Protein AF-V4HNG0-F1 (af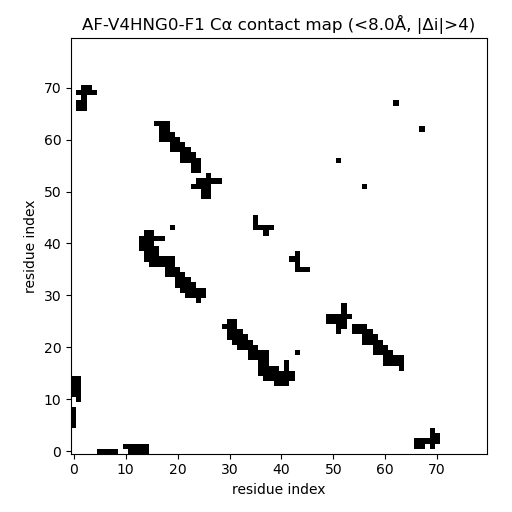db_monomer)

Radius of gyration: 14.97 Å; Cα contacts (8 Å, |Δi|>4): 130; chains: 1; bounding box: 31×29×38 Å

Secondary structure (DSSP, 8-state):
--S-SS---TT----TT-EEEEEEEETTS-EEEEEEE--TTS-----SPPPEEEEEEEEEEE--TTS-------------

Organism: Pseudoalteromonas luteoviolacea (strain 2ta16) (NCBI:txid1353533)

Structure (mmCIF, N/CA/C/O backbone):
data_AF-V4HNG0-F1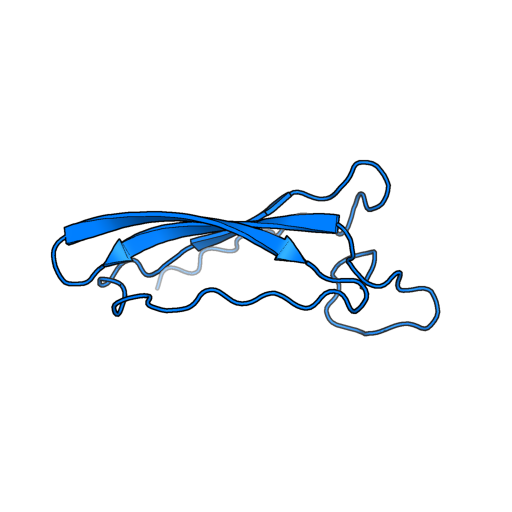
#
_entry.id   AF-V4HNG0-F1
#
loop_
_atom_site.group_PDB
_atom_site.id
_atom_site.type_symbol
_atom_site.label_atom_id
_atom_site.label_alt_id
_atom_site.label_comp_id
_atom_site.label_asym_id
_atom_site.label_entity_id
_atom_site.label_seq_id
_atom_site.pdbx_PDB_ins_code
_atom_site.Cartn_x
_atom_site.Cartn_y
_atom_site.Cartn_z
_atom_site.occupancy
_atom_site.B_iso_or_equiv
_atom_site.auth_seq_id
_atom_site.auth_comp_id
_atom_site.auth_asym_id
_atom_site.auth_atom_id
_atom_site.pdbx_PDB_model_num
ATOM 1 N N . ASP A 1 1 ? 4.785 6.220 -13.722 1.00 58.62 1 ASP A N 1
ATOM 2 C CA . ASP A 1 1 ? 5.536 6.913 -12.687 1.00 58.62 1 ASP A CA 1
ATOM 3 C C . ASP A 1 1 ? 6.580 5.969 -12.110 1.00 58.62 1 ASP A C 1
ATOM 5 O O . ASP A 1 1 ? 6.260 5.147 -11.255 1.00 58.62 1 ASP A O 1
ATOM 9 N N . VAL A 1 2 ? 7.782 5.965 -12.696 1.00 54.84 2 VAL A N 1
ATOM 10 C CA . VAL A 1 2 ? 8.897 5.078 -12.292 1.00 54.84 2 VAL A CA 1
ATOM 11 C C . VAL A 1 2 ? 9.501 5.504 -10.956 1.00 54.84 2 VAL A C 1
ATOM 13 O O . VAL A 1 2 ? 9.994 4.651 -10.217 1.00 54.84 2 VAL A O 1
ATOM 16 N N . ASP A 1 3 ? 9.448 6.793 -10.635 1.00 57.66 3 ASP A N 1
ATOM 17 C CA . ASP A 1 3 ? 10.012 7.405 -9.432 1.00 57.66 3 ASP A CA 1
ATOM 18 C C . ASP A 1 3 ? 8.959 7.946 -8.450 1.00 57.66 3 ASP A C 1
ATOM 20 O O . ASP A 1 3 ? 9.314 8.525 -7.425 1.00 57.66 3 ASP A O 1
ATOM 24 N N . GLN A 1 4 ? 7.685 7.625 -8.679 1.00 57.12 4 GLN A N 1
ATOM 25 C CA . GLN A 1 4 ? 6.544 7.866 -7.790 1.00 57.12 4 GLN A CA 1
ATOM 26 C C . GLN A 1 4 ? 6.418 9.331 -7.337 1.00 57.12 4 GLN A C 1
ATOM 28 O O . GLN A 1 4 ? 6.079 9.591 -6.178 1.00 57.12 4 GLN A O 1
ATOM 33 N N . ASP A 1 5 ? 6.716 10.289 -8.216 1.00 60.88 5 ASP A N 1
ATOM 34 C CA . ASP A 1 5 ? 6.721 11.717 -7.882 1.00 60.88 5 ASP A CA 1
ATOM 35 C C . ASP A 1 5 ? 5.351 12.405 -8.064 1.00 60.88 5 ASP A C 1
ATOM 37 O O . ASP A 1 5 ? 5.157 13.548 -7.636 1.00 60.88 5 ASP A O 1
ATOM 41 N N . GLY A 1 6 ? 4.367 11.689 -8.619 1.00 58.50 6 GLY A N 1
ATOM 42 C CA . GLY A 1 6 ? 3.016 12.190 -8.856 1.00 58.50 6 GLY A CA 1
ATOM 43 C C . GLY A 1 6 ? 2.845 12.947 -10.178 1.00 58.50 6 GLY A C 1
ATOM 44 O O . GLY A 1 6 ? 1.763 13.492 -10.420 1.00 58.50 6 GLY A O 1
ATOM 45 N N . VAL A 1 7 ? 3.865 12.968 -11.037 1.00 59.22 7 VAL A N 1
ATOM 46 C CA . VAL A 1 7 ? 3.832 13.454 -12.420 1.00 59.22 7 VAL A CA 1
ATOM 47 C C . VAL A 1 7 ? 3.995 12.256 -13.361 1.00 59.22 7 VAL A C 1
ATOM 49 O O . VAL A 1 7 ? 4.760 11.339 -13.104 1.00 59.22 7 VAL A O 1
ATOM 52 N N . VAL A 1 8 ? 3.217 12.219 -14.450 1.00 59.16 8 VAL A N 1
ATOM 53 C CA . VAL A 1 8 ? 3.316 11.137 -15.442 1.00 59.16 8 VAL A CA 1
ATOM 54 C C . VAL A 1 8 ? 4.232 11.571 -16.583 1.00 59.16 8 VAL A C 1
ATOM 56 O O . VAL A 1 8 ? 3.832 12.382 -17.423 1.00 59.16 8 VAL A O 1
ATOM 59 N N . ASP A 1 9 ? 5.426 10.993 -16.635 1.00 64.12 9 ASP A N 1
ATOM 60 C CA . ASP A 1 9 ? 6.480 11.318 -17.595 1.00 64.12 9 ASP A CA 1
ATOM 61 C C . ASP A 1 9 ? 6.571 10.316 -18.754 1.00 64.12 9 ASP A C 1
ATOM 63 O O . ASP A 1 9 ? 6.143 9.169 -18.681 1.00 64.12 9 ASP A O 1
ATOM 67 N N . SER A 1 10 ? 7.188 10.713 -19.872 1.00 51.28 10 SER A N 1
ATOM 68 C CA . SER A 1 10 ? 7.303 9.842 -21.058 1.00 51.28 10 SER A CA 1
ATOM 69 C C . SER A 1 10 ? 8.186 8.601 -20.846 1.00 51.28 10 SER A C 1
ATOM 71 O O . SER A 1 10 ? 8.121 7.676 -21.656 1.00 51.28 10 SER A O 1
ATOM 73 N N . ASN A 1 11 ? 9.032 8.598 -19.811 1.00 54.66 11 ASN A N 1
ATOM 74 C CA . ASN A 1 11 ? 9.891 7.466 -19.440 1.00 54.66 11 ASN A CA 1
ATOM 75 C C . ASN A 1 11 ? 9.311 6.643 -18.292 1.00 54.66 11 ASN A C 1
ATOM 77 O O . ASN A 1 11 ? 9.943 5.689 -17.830 1.00 54.66 11 ASN A O 1
ATOM 81 N N . ASP A 1 12 ? 8.105 6.987 -17.857 1.00 60.22 12 ASP A N 1
ATOM 82 C CA . ASP A 1 12 ? 7.386 6.183 -16.911 1.00 60.22 12 ASP A CA 1
ATOM 83 C C . ASP A 1 12 ? 7.028 4.848 -17.529 1.00 60.22 12 ASP A C 1
ATOM 85 O O . ASP A 1 12 ? 6.099 4.714 -18.328 1.00 60.22 12 ASP A O 1
ATOM 89 N N . ALA A 1 13 ? 7.747 3.818 -17.107 1.00 57.91 13 ALA A N 1
ATOM 90 C CA . ALA A 1 13 ? 7.224 2.484 -17.210 1.00 57.91 13 ALA A CA 1
ATOM 91 C C . ALA A 1 13 ? 5.856 2.454 -16.524 1.00 57.91 13 ALA A C 1
ATOM 93 O O . ALA A 1 13 ? 5.684 2.877 -15.375 1.00 57.91 13 ALA A O 1
ATOM 94 N N . LEU A 1 14 ? 4.882 1.933 -17.261 1.00 61.09 14 LEU A N 1
ATOM 95 C CA . LEU A 1 14 ? 3.639 1.462 -16.683 1.00 61.09 14 LEU A CA 1
ATOM 96 C C . LEU A 1 14 ? 4.035 0.539 -15.528 1.00 61.09 14 LEU A C 1
ATOM 98 O O . LEU A 1 14 ? 4.871 -0.348 -15.718 1.00 61.09 14 LEU A O 1
ATOM 102 N N . LEU A 1 15 ? 3.494 0.791 -14.335 1.00 69.81 15 LEU A N 1
ATOM 103 C CA . LEU A 1 15 ? 3.805 0.071 -13.097 1.00 69.81 15 LEU A CA 1
ATOM 104 C C . LEU A 1 15 ? 3.248 -1.350 -13.149 1.00 69.81 15 LEU A C 1
ATOM 106 O O . LEU A 1 15 ? 2.470 -1.727 -12.291 1.00 69.81 15 LEU A O 1
ATOM 110 N N . LYS A 1 16 ? 3.558 -2.122 -14.183 1.00 76.81 16 LYS A N 1
ATOM 111 C CA . LYS A 1 16 ? 3.093 -3.483 -14.409 1.00 76.81 16 LYS A CA 1
ATOM 112 C C . LYS A 1 16 ? 3.822 -4.442 -13.474 1.00 76.81 16 LYS A C 1
ATOM 114 O O . LYS A 1 16 ? 5.003 -4.260 -13.188 1.00 76.81 16 LYS A O 1
ATOM 119 N N . ASP A 1 17 ? 3.124 -5.493 -13.054 1.00 79.56 17 ASP A N 1
ATOM 120 C CA . ASP A 1 17 ? 3.683 -6.569 -12.231 1.00 79.56 17 ASP A CA 1
ATOM 121 C C . ASP A 1 17 ? 4.201 -6.085 -10.852 1.00 79.56 17 ASP A C 1
ATOM 123 O O . ASP A 1 17 ? 5.099 -6.686 -10.261 1.00 79.56 17 ASP A O 1
ATOM 127 N N . ILE A 1 18 ? 3.611 -5.009 -10.316 1.00 82.19 18 ILE A N 1
ATOM 128 C CA . ILE A 1 18 ? 3.839 -4.505 -8.956 1.00 82.19 18 ILE A CA 1
ATOM 129 C C . ILE A 1 18 ? 2.808 -5.120 -8.016 1.00 82.19 18 ILE A C 1
ATOM 131 O O . ILE A 1 18 ? 1.601 -5.051 -8.256 1.00 82.19 18 ILE A O 1
ATOM 135 N N . THR A 1 19 ? 3.277 -5.704 -6.914 1.00 87.06 19 THR A N 1
ATOM 136 C CA . THR A 1 19 ? 2.393 -6.203 -5.858 1.00 87.06 19 THR A CA 1
ATOM 137 C C . THR A 1 19 ? 1.936 -5.046 -4.983 1.00 87.06 19 THR A C 1
ATOM 139 O O . THR A 1 19 ? 2.745 -4.395 -4.317 1.00 87.06 19 THR A O 1
ATOM 142 N N . VAL A 1 20 ? 0.626 -4.837 -4.939 1.00 86.88 20 VAL A N 1
ATOM 143 C CA . VAL A 1 20 ? -0.049 -3.875 -4.071 1.00 86.88 20 VAL A CA 1
ATOM 144 C C . VAL A 1 20 ? -0.794 -4.642 -2.993 1.00 86.88 20 VAL A C 1
ATOM 146 O O . VAL A 1 20 ? -1.549 -5.562 -3.293 1.00 86.88 20 VAL A O 1
ATOM 149 N N . THR A 1 21 ? -0.596 -4.270 -1.736 1.00 90.88 21 THR A N 1
ATOM 150 C CA . THR A 1 21 ? -1.239 -4.893 -0.580 1.00 90.88 21 THR A CA 1
ATOM 151 C C . THR A 1 21 ? -2.064 -3.862 0.167 1.00 90.88 21 THR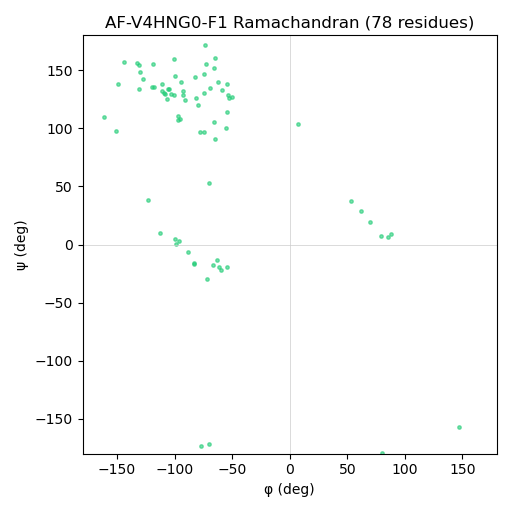 A C 1
ATOM 153 O O . THR A 1 21 ? -1.599 -2.752 0.403 1.00 90.88 21 THR A O 1
ATOM 156 N N . ILE A 1 22 ? -3.284 -4.230 0.550 1.00 91.12 22 ILE A N 1
ATOM 157 C CA . ILE A 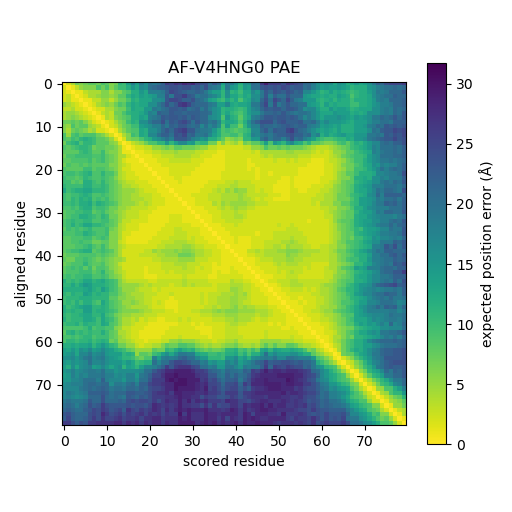1 22 ? -4.120 -3.456 1.462 1.00 91.12 22 ILE A CA 1
ATOM 158 C C . ILE A 1 22 ? -4.216 -4.176 2.803 1.00 91.12 22 ILE A C 1
ATOM 160 O O . ILE A 1 22 ? -4.519 -5.370 2.857 1.00 91.12 22 ILE A O 1
ATOM 164 N N . THR A 1 23 ? -3.977 -3.446 3.888 1.00 95.19 23 THR A N 1
ATOM 165 C CA . THR A 1 23 ? -4.100 -3.944 5.257 1.00 95.19 23 THR A CA 1
ATOM 166 C C . THR A 1 23 ? -4.914 -2.996 6.128 1.00 95.19 23 THR A C 1
ATOM 168 O O . THR A 1 23 ? -5.002 -1.797 5.868 1.00 95.19 23 THR A O 1
ATOM 171 N N . GLY A 1 24 ? -5.526 -3.534 7.177 1.00 94.81 24 GLY A N 1
ATOM 172 C CA . GLY A 1 24 ? -6.208 -2.756 8.208 1.00 94.81 24 GLY A CA 1
ATOM 173 C C . GLY A 1 24 ? -7.405 -3.503 8.770 1.00 94.81 24 GLY A C 1
ATOM 174 O O . GLY A 1 24 ? -7.478 -4.730 8.677 1.00 94.81 24 GLY A O 1
ATOM 175 N N . THR A 1 25 ? -8.348 -2.758 9.334 1.00 95.56 25 THR A N 1
ATOM 176 C CA . THR A 1 25 ? -9.522 -3.321 10.003 1.00 95.56 25 THR A CA 1
ATOM 177 C C . THR A 1 25 ? -10.778 -2.631 9.495 1.00 95.56 25 THR A C 1
ATOM 179 O O . THR A 1 25 ? -10.821 -1.406 9.372 1.00 95.56 25 THR A O 1
ATOM 182 N N . ASP A 1 26 ? -11.804 -3.411 9.172 1.00 95.06 26 ASP A N 1
ATOM 183 C CA . ASP A 1 26 ? -13.104 -2.857 8.808 1.00 95.06 26 ASP A CA 1
ATOM 184 C C . ASP A 1 26 ? -13.872 -2.309 10.026 1.00 95.06 26 ASP A C 1
ATOM 186 O O . ASP A 1 26 ? -13.487 -2.496 11.185 1.00 95.06 26 ASP A O 1
ATOM 190 N N . LYS A 1 27 ? -14.996 -1.633 9.775 1.00 95.44 27 LYS A N 1
ATOM 191 C CA . LYS A 1 27 ? -15.842 -1.058 10.832 1.00 95.44 27 LYS A CA 1
ATOM 192 C C . LYS A 1 27 ? -16.464 -2.078 11.795 1.00 95.44 27 LYS A C 1
ATOM 194 O O . LYS A 1 27 ? -16.987 -1.675 12.831 1.00 95.44 27 LYS A O 1
ATOM 199 N N . PHE A 1 28 ? -16.437 -3.369 11.470 1.00 96.31 28 PHE A N 1
ATOM 200 C CA . PHE A 1 28 ? -16.933 -4.454 12.318 1.00 96.31 28 PHE A CA 1
ATOM 201 C C . PHE A 1 28 ? -15.812 -5.160 13.096 1.00 96.31 28 PHE A C 1
ATOM 203 O O . PHE A 1 28 ? -16.092 -6.077 13.866 1.00 96.31 28 PHE A O 1
ATOM 210 N N . GLY A 1 29 ? -14.558 -4.724 12.941 1.00 94.81 29 GLY A N 1
ATOM 211 C CA . GLY A 1 29 ? -13.406 -5.319 13.615 1.00 94.81 29 GLY A CA 1
ATOM 212 C C . GLY A 1 29 ? -12.767 -6.481 12.851 1.00 94.81 29 GLY A C 1
ATOM 213 O O . GLY A 1 29 ? -11.895 -7.153 13.401 1.00 94.81 29 GLY A O 1
ATOM 214 N N . GLN A 1 30 ? -13.167 -6.738 11.602 1.00 96.12 30 GLN A N 1
ATOM 215 C CA . GLN A 1 30 ? -12.567 -7.781 10.778 1.00 96.12 30 GLN A CA 1
ATOM 216 C C . GLN A 1 30 ? -11.269 -7.274 10.148 1.00 96.12 30 GLN A C 1
ATOM 218 O O . GLN A 1 30 ? -11.234 -6.249 9.463 1.00 96.12 30 GLN A O 1
ATOM 223 N N . ALA A 1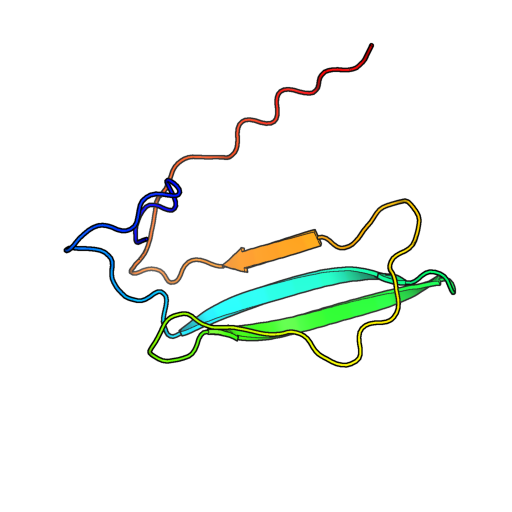 31 ? -10.192 -8.031 10.353 1.00 95.25 31 ALA A N 1
ATOM 224 C CA . ALA A 1 31 ? -8.912 -7.752 9.724 1.00 95.25 31 ALA A CA 1
ATOM 225 C C . ALA A 1 31 ? -8.980 -8.016 8.213 1.00 95.25 31 ALA A C 1
ATOM 227 O O . ALA A 1 31 ? -9.472 -9.063 7.774 1.00 95.25 31 ALA A O 1
ATOM 228 N N . ILE A 1 32 ? -8.431 -7.079 7.444 1.00 94.56 32 ILE A N 1
ATOM 229 C CA . ILE A 1 32 ? -8.221 -7.158 6.002 1.00 94.56 32 ILE A CA 1
ATOM 230 C C . ILE A 1 32 ? -6.719 -7.260 5.737 1.00 94.56 32 ILE A C 1
ATOM 232 O O . ILE A 1 32 ? -5.923 -6.498 6.285 1.00 94.56 32 ILE A O 1
ATOM 236 N N . ASN A 1 33 ? -6.342 -8.208 4.882 1.00 95.38 33 ASN A N 1
ATOM 237 C CA . ASN A 1 33 ? -5.006 -8.337 4.314 1.00 95.38 33 ASN A CA 1
ATOM 238 C C . AS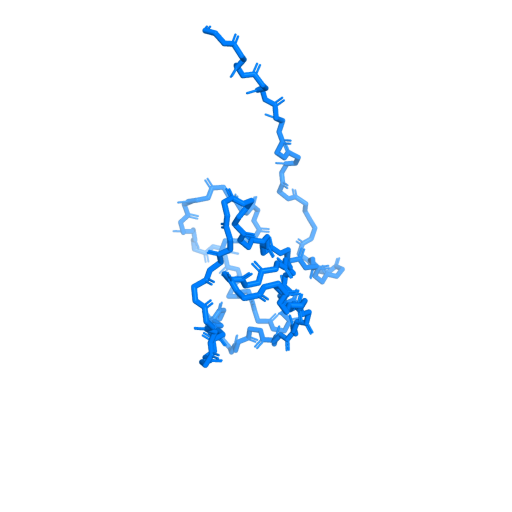N A 1 33 ? -5.146 -8.997 2.937 1.00 95.38 33 ASN A C 1
ATOM 240 O O . ASN A 1 33 ? -5.345 -10.209 2.847 1.00 95.38 33 ASN A O 1
ATOM 244 N N . GLN A 1 34 ? -5.148 -8.188 1.882 1.00 93.50 34 GLN A N 1
ATOM 245 C CA . GLN A 1 34 ? -5.313 -8.657 0.506 1.00 93.50 34 GLN A CA 1
ATOM 246 C C . GLN A 1 34 ? -4.223 -8.070 -0.379 1.00 93.50 34 GLN A C 1
ATOM 248 O O . GLN A 1 34 ? -3.812 -6.928 -0.177 1.00 93.50 34 GLN A O 1
ATOM 253 N N . SER A 1 35 ? -3.814 -8.820 -1.399 1.00 93.50 35 SER A N 1
ATOM 254 C CA . SER A 1 35 ? -2.834 -8.364 -2.383 1.00 93.50 35 SER A CA 1
ATOM 255 C C . SER A 1 35 ? -3.359 -8.542 -3.801 1.00 93.50 35 SER A C 1
ATOM 257 O O . SER A 1 35 ? -4.013 -9.537 -4.112 1.00 93.50 35 SER A O 1
ATOM 259 N N . VAL A 1 36 ? -3.040 -7.581 -4.663 1.00 90.88 36 VAL A N 1
ATOM 260 C CA . VAL A 1 36 ? -3.299 -7.612 -6.105 1.00 90.88 36 VAL A CA 1
ATOM 261 C C . VAL A 1 36 ? -2.039 -7.207 -6.855 1.00 90.88 36 VAL A C 1
ATOM 263 O O . VAL A 1 36 ? -1.177 -6.512 -6.318 1.00 90.88 36 VAL A O 1
ATOM 266 N N . THR A 1 37 ? -1.936 -7.637 -8.104 1.00 88.50 37 THR A N 1
ATOM 267 C CA . THR A 1 37 ? -0.852 -7.230 -8.994 1.00 88.50 37 THR A CA 1
ATOM 268 C C . THR A 1 37 ? -1.398 -6.248 -10.015 1.00 88.50 37 THR A C 1
ATOM 270 O O . THR A 1 37 ? -2.462 -6.476 -10.593 1.00 88.50 37 THR A O 1
ATOM 273 N N . THR A 1 38 ? -0.680 -5.155 -10.227 1.00 84.56 38 THR A N 1
ATOM 274 C CA . THR A 1 38 ? -1.004 -4.169 -11.256 1.00 84.56 38 THR A CA 1
ATOM 275 C C . THR A 1 38 ? -0.932 -4.768 -12.661 1.00 84.56 38 THR A C 1
ATOM 277 O O . THR A 1 38 ? -0.045 -5.563 -12.990 1.00 84.56 38 THR A O 1
ATOM 280 N N . ASN A 1 39 ? -1.879 -4.381 -13.514 1.00 81.00 39 ASN A N 1
ATOM 281 C CA . ASN A 1 39 ? -1.958 -4.871 -14.888 1.00 81.00 39 ASN A CA 1
ATOM 282 C C . ASN A 1 39 ? -0.924 -4.194 -15.812 1.00 81.00 39 ASN A C 1
ATOM 284 O O . ASN A 1 39 ? -0.086 -3.405 -15.380 1.00 81.00 39 ASN A O 1
ATOM 288 N N . ALA A 1 40 ? -0.996 -4.475 -17.119 1.00 78.00 40 ALA A N 1
ATOM 289 C CA . ALA A 1 40 ? -0.079 -3.898 -18.103 1.00 78.00 40 ALA A CA 1
ATOM 290 C C . ALA A 1 40 ? -0.101 -2.363 -18.184 1.00 78.00 40 ALA A C 1
ATOM 292 O O . ALA A 1 40 ? 0.889 -1.784 -18.617 1.00 78.00 40 ALA A O 1
ATOM 293 N N . ASN A 1 41 ? -1.185 -1.732 -17.734 1.00 75.56 41 ASN A N 1
ATOM 294 C CA . ASN A 1 41 ? -1.357 -0.284 -17.677 1.00 75.56 41 ASN A CA 1
ATOM 295 C C . ASN A 1 41 ? -1.015 0.297 -16.291 1.00 75.56 41 ASN A C 1
ATOM 297 O O . ASN A 1 41 ? -1.175 1.494 -16.081 1.00 75.56 41 ASN A O 1
ATOM 301 N N . GLY A 1 42 ? -0.563 -0.526 -15.336 1.00 76.00 42 GLY A N 1
ATOM 302 C CA . GLY A 1 42 ? -0.316 -0.111 -13.953 1.00 76.00 42 GLY A CA 1
ATOM 303 C C . GLY A 1 42 ? -1.577 -0.013 -13.085 1.00 76.00 42 GLY A C 1
ATOM 304 O O . GLY A 1 42 ? -1.504 0.450 -11.951 1.00 76.00 42 GLY A O 1
ATOM 305 N N . GLU A 1 43 ? -2.737 -0.445 -13.583 1.00 81.19 43 GLU A N 1
ATOM 306 C CA . GLU A 1 43 ? -4.006 -0.337 -12.858 1.00 81.19 43 GLU A CA 1
ATOM 307 C C . GLU A 1 43 ? -4.171 -1.487 -11.861 1.00 81.19 43 GLU A C 1
ATOM 309 O O . GLU A 1 43 ? -3.817 -2.637 -12.145 1.00 81.19 43 GLU A O 1
ATOM 314 N N . PHE A 1 44 ? -4.774 -1.190 -10.711 1.00 85.44 44 PHE A N 1
ATOM 315 C CA . PHE A 1 44 ? -5.175 -2.173 -9.710 1.00 85.44 44 PHE A CA 1
ATOM 316 C C . PHE A 1 44 ? -6.487 -1.758 -9.038 1.00 85.44 44 PHE A C 1
ATOM 318 O O . PHE A 1 44 ? -6.841 -0.580 -8.997 1.00 85.44 44 PHE A O 1
ATOM 325 N N . SER A 1 45 ? -7.208 -2.728 -8.480 1.00 87.75 45 SER A N 1
ATOM 326 C CA . SER A 1 45 ? -8.431 -2.467 -7.722 1.00 87.75 45 SER A CA 1
ATOM 327 C C . SER A 1 45 ? -8.627 -3.505 -6.628 1.00 87.75 45 SER A C 1
ATOM 329 O O . SER A 1 45 ? -8.490 -4.701 -6.887 1.00 87.75 45 SER A O 1
ATOM 331 N N . PHE A 1 46 ? -9.043 -3.058 -5.447 1.00 89.75 46 PHE A N 1
ATOM 332 C CA . PHE A 1 46 ? -9.606 -3.927 -4.418 1.00 89.75 46 PHE A CA 1
ATOM 333 C C . PHE A 1 46 ? -11.129 -3.800 -4.452 1.00 89.75 46 PHE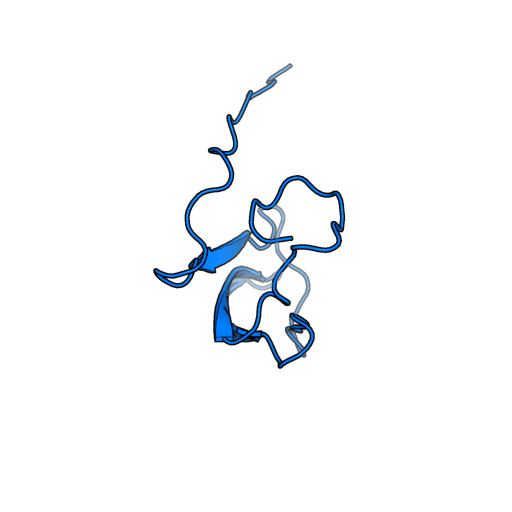 A C 1
ATOM 335 O O . PHE A 1 46 ? -11.661 -2.692 -4.441 1.00 89.75 46 PHE A O 1
ATOM 342 N N . THR A 1 47 ? -11.838 -4.925 -4.516 1.00 90.44 47 THR A N 1
ATOM 343 C CA . THR A 1 47 ? -13.308 -4.951 -4.573 1.00 90.44 47 THR A CA 1
ATOM 344 C C . THR A 1 47 ? -13.874 -5.685 -3.364 1.00 90.44 47 THR A C 1
ATOM 346 O O . THR A 1 47 ? -13.185 -6.487 -2.738 1.00 90.44 47 THR A O 1
ATOM 349 N N . GLY A 1 48 ? -15.123 -5.380 -3.003 1.00 89.00 48 GLY A N 1
ATOM 350 C CA . GLY A 1 48 ? -15.788 -6.021 -1.865 1.00 89.00 48 GLY A CA 1
ATOM 351 C C . GLY A 1 48 ? -15.221 -5.636 -0.495 1.00 89.00 48 GLY A C 1
ATOM 352 O O . GLY A 1 48 ? -15.433 -6.364 0.471 1.00 89.00 48 GLY A O 1
ATOM 353 N N . LEU A 1 49 ? -14.502 -4.514 -0.398 1.00 90.44 49 LEU A N 1
ATOM 354 C CA . LEU A 1 49 ? -14.055 -3.986 0.886 1.00 90.44 49 LEU A CA 1
ATOM 355 C C . LEU A 1 49 ? -15.228 -3.344 1.626 1.00 90.44 49 LEU A C 1
ATOM 357 O O . LEU A 1 49 ? -15.959 -2.523 1.070 1.00 90.44 49 LEU A O 1
ATOM 361 N N . ILE A 1 50 ? -15.385 -3.720 2.890 1.00 94.25 50 ILE A N 1
ATOM 362 C CA . ILE A 1 50 ? -16.237 -2.997 3.832 1.00 94.25 50 ILE A CA 1
ATOM 363 C C . ILE A 1 50 ? -15.525 -1.683 4.192 1.00 94.25 50 ILE A C 1
ATOM 365 O O . ILE A 1 50 ? -14.314 -1.574 4.054 1.00 94.25 50 ILE A O 1
ATOM 369 N N . 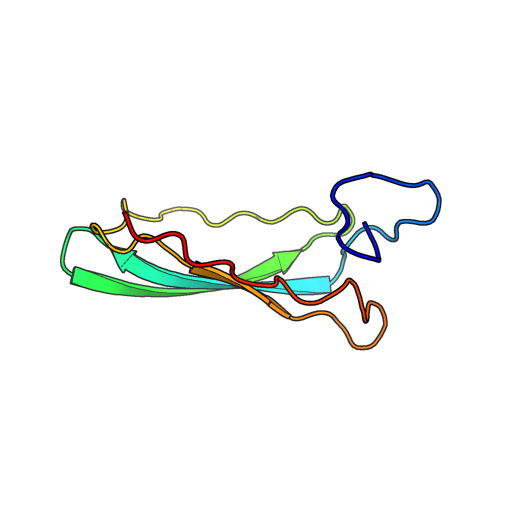GLU A 1 51 ? -16.264 -0.658 4.610 1.00 92.69 51 GLU A N 1
ATOM 370 C CA . GLU A 1 51 ? -15.666 0.583 5.120 1.00 92.69 51 GLU A CA 1
ATOM 371 C C . GLU A 1 51 ? -14.684 0.294 6.266 1.00 92.69 51 GLU A C 1
ATOM 373 O O . GLU A 1 51 ? -14.972 -0.519 7.152 1.00 92.69 51 GLU A O 1
ATOM 378 N N . SER A 1 52 ? -13.541 0.983 6.266 1.00 93.44 52 SER A N 1
ATOM 379 C CA . SER A 1 52 ? -12.555 0.887 7.340 1.00 93.44 52 SER A CA 1
ATOM 380 C C . SER A 1 52 ? -13.103 1.416 8.666 1.00 93.44 52 SER A C 1
ATOM 382 O O . SER A 1 52 ? -14.047 2.210 8.708 1.00 93.44 52 SER A O 1
ATOM 384 N N . ASN A 1 53 ? -12.464 1.022 9.763 1.00 90.19 53 ASN A N 1
ATOM 385 C CA . ASN A 1 53 ? -12.637 1.691 11.047 1.00 90.19 53 ASN A CA 1
ATOM 386 C C . ASN A 1 53 ? -11.987 3.100 11.041 1.00 90.19 53 ASN A C 1
ATOM 388 O O . ASN A 1 53 ? -11.534 3.600 10.006 1.00 90.19 53 ASN A O 1
ATOM 392 N N . ALA A 1 54 ? -11.923 3.736 12.216 1.00 94.38 54 ALA A N 1
ATOM 393 C CA . ALA A 1 54 ? -11.319 5.059 12.395 1.00 94.38 54 ALA A CA 1
ATOM 394 C C . ALA A 1 54 ? -9.816 5.128 12.049 1.00 94.38 54 ALA A C 1
ATOM 396 O O . ALA A 1 54 ? -9.317 6.223 11.802 1.00 94.38 54 ALA A O 1
ATOM 397 N N . ASP A 1 55 ? -9.113 3.991 12.009 1.00 92.50 55 ASP A N 1
ATOM 398 C CA . ASP A 1 55 ? -7.686 3.923 11.672 1.00 92.50 55 ASP A CA 1
ATOM 399 C C . ASP A 1 55 ? -7.444 3.914 10.153 1.00 92.50 55 ASP A C 1
ATOM 401 O O . ASP A 1 55 ? -6.334 4.191 9.698 1.00 92.50 55 ASP A O 1
ATOM 405 N N . GLY A 1 56 ? -8.479 3.624 9.356 1.00 92.19 56 GLY A N 1
ATOM 406 C CA . GLY A 1 56 ? -8.371 3.538 7.904 1.00 92.19 56 GLY A CA 1
ATOM 407 C C . GLY A 1 56 ? -7.799 2.209 7.398 1.00 92.19 56 GLY A C 1
ATOM 408 O O . GLY A 1 56 ? -7.459 1.300 8.157 1.00 92.19 56 GLY A O 1
ATOM 409 N N . TYR A 1 57 ? -7.683 2.101 6.075 1.00 91.06 57 TYR A N 1
ATOM 410 C CA . TYR A 1 57 ? -6.864 1.075 5.431 1.00 91.06 57 TYR A CA 1
ATOM 411 C C . TYR A 1 57 ? -5.522 1.658 4.999 1.00 91.06 57 TYR A C 1
ATOM 413 O O . TYR A 1 57 ? -5.440 2.800 4.552 1.00 91.06 57 TYR A O 1
ATOM 421 N N . THR A 1 58 ? -4.476 0.843 5.081 1.00 89.56 58 THR A N 1
ATOM 422 C CA . THR A 1 58 ? -3.146 1.154 4.559 1.00 89.56 58 THR A CA 1
ATOM 423 C C . THR A 1 58 ? -2.933 0.403 3.255 1.00 89.56 58 THR A C 1
ATOM 425 O O . THR A 1 58 ? -3.120 -0.810 3.205 1.00 89.56 58 THR A O 1
ATOM 428 N N . ILE A 1 59 ? -2.510 1.112 2.209 1.00 86.50 59 ILE A N 1
ATOM 429 C CA . ILE A 1 59 ? -2.091 0.510 0.942 1.00 86.50 59 ILE A CA 1
ATOM 430 C C . ILE A 1 59 ? -0.571 0.613 0.847 1.00 86.50 59 ILE A C 1
ATOM 432 O O . ILE A 1 59 ? -0.012 1.703 0.946 1.00 86.50 59 ILE A O 1
ATOM 436 N N . THR A 1 60 ? 0.096 -0.519 0.643 1.00 84.31 60 THR A N 1
ATOM 437 C CA . THR A 1 60 ? 1.535 -0.595 0.396 1.00 84.31 60 THR A CA 1
ATOM 438 C C . THR A 1 60 ? 1.795 -1.179 -0.982 1.00 84.31 60 THR A C 1
ATOM 440 O O . THR A 1 60 ? 1.187 -2.166 -1.389 1.00 84.31 60 THR A O 1
ATOM 443 N N . GLN A 1 61 ? 2.718 -0.573 -1.717 1.00 80.25 61 GLN A N 1
ATOM 444 C CA . GLN A 1 61 ? 3.227 -1.126 -2.966 1.00 80.25 61 GLN A CA 1
ATOM 445 C C . GLN A 1 61 ? 4.620 -1.675 -2.691 1.00 80.25 61 GLN A C 1
ATOM 447 O O . GLN A 1 61 ? 5.420 -1.020 -2.026 1.00 80.25 61 GLN A O 1
ATOM 452 N N . THR A 1 62 ? 4.904 -2.884 -3.164 1.00 75.44 62 THR A N 1
ATOM 453 C CA . THR A 1 62 ? 6.258 -3.440 -3.124 1.00 75.44 62 THR A CA 1
ATOM 454 C C . THR A 1 62 ? 6.890 -3.196 -4.490 1.00 75.44 62 THR A C 1
ATOM 456 O O . THR A 1 62 ? 6.483 -3.862 -5.445 1.00 75.44 62 THR A O 1
ATOM 459 N N . PRO A 1 63 ? 7.847 -2.256 -4.619 1.00 64.19 63 PRO A N 1
ATOM 460 C CA . PRO A 1 63 ? 8.516 -2.011 -5.887 1.00 64.19 63 PRO A CA 1
ATOM 461 C C . PRO A 1 63 ? 9.191 -3.298 -6.359 1.00 64.19 63 PRO A C 1
ATOM 463 O O . PRO A 1 63 ? 9.875 -3.971 -5.583 1.00 64.19 63 PRO A O 1
ATOM 466 N N . SER A 1 64 ? 9.012 -3.655 -7.630 1.00 57.88 64 SER A N 1
ATOM 467 C CA . SER A 1 64 ? 9.841 -4.699 -8.233 1.00 57.88 64 SER A CA 1
ATOM 468 C C . SER A 1 64 ? 11.284 -4.198 -8.304 1.00 57.88 64 SER A C 1
ATOM 470 O O . SER A 1 64 ? 11.525 -2.995 -8.415 1.00 57.88 64 SER A O 1
ATOM 472 N N . ALA A 1 65 ? 12.259 -5.110 -8.258 1.00 53.44 65 ALA A N 1
ATOM 473 C CA . ALA A 1 65 ? 13.684 -4.774 -8.217 1.00 53.44 65 ALA A CA 1
ATOM 474 C C . ALA A 1 65 ? 14.142 -3.858 -9.376 1.00 53.44 65 ALA A C 1
ATOM 476 O O . ALA A 1 65 ? 15.181 -3.210 -9.264 1.00 53.44 65 ALA A O 1
ATOM 477 N N . THR A 1 66 ? 13.356 -3.793 -10.455 1.00 49.41 66 THR A N 1
ATOM 478 C CA . THR A 1 66 ? 13.552 -2.969 -11.656 1.00 49.41 66 THR A CA 1
ATOM 479 C C . THR A 1 66 ? 13.058 -1.516 -11.526 1.00 49.41 66 THR A C 1
ATOM 481 O O . THR A 1 66 ? 13.463 -0.689 -12.334 1.00 49.41 66 THR A O 1
ATOM 484 N N . TYR A 1 67 ? 12.224 -1.192 -10.528 1.00 52.84 67 TYR A N 1
ATOM 485 C CA . TYR A 1 67 ? 11.555 0.113 -10.344 1.00 52.84 67 TYR A CA 1
ATOM 486 C C . TYR A 1 67 ? 11.873 0.750 -8.978 1.00 52.84 67 TYR A C 1
ATOM 488 O O . TYR A 1 67 ? 11.014 1.310 -8.305 1.00 52.84 67 TYR A O 1
ATOM 496 N N . GLN A 1 68 ? 13.118 0.604 -8.527 1.00 45.72 68 GLN A N 1
ATOM 497 C CA . GLN A 1 68 ? 13.656 1.286 -7.344 1.00 45.72 68 GLN A CA 1
ATOM 498 C C . GLN A 1 68 ? 14.314 2.589 -7.846 1.00 45.72 68 GLN A C 1
ATOM 500 O O . GLN A 1 68 ? 15.095 2.528 -8.786 1.00 45.72 68 GLN A O 1
ATOM 505 N N . THR A 1 69 ? 14.129 3.800 -7.322 1.00 49.47 69 THR A N 1
ATOM 506 C CA . THR A 1 69 ? 13.789 4.238 -5.967 1.00 49.47 69 THR A CA 1
ATOM 507 C C . THR A 1 69 ? 13.260 5.676 -6.072 1.00 49.47 69 THR A C 1
ATOM 509 O O . THR A 1 69 ? 14.037 6.591 -6.336 1.00 49.47 69 THR A O 1
ATOM 512 N N . GLY A 1 70 ? 11.962 5.876 -5.861 1.00 43.00 70 GLY A N 1
ATOM 513 C CA . GLY A 1 70 ? 11.351 7.185 -5.632 1.00 43.00 70 GLY A CA 1
ATOM 514 C C . GLY A 1 70 ? 11.315 7.501 -4.143 1.00 43.00 70 GLY A C 1
ATOM 515 O O . GLY A 1 70 ? 10.857 6.680 -3.354 1.00 43.00 70 GLY A O 1
ATOM 516 N N . ASN A 1 71 ? 11.878 8.630 -3.733 1.00 41.44 71 ASN A N 1
ATOM 517 C CA . ASN A 1 71 ? 12.260 8.933 -2.355 1.00 41.44 71 ASN A CA 1
ATOM 518 C C . ASN A 1 71 ? 11.160 8.748 -1.289 1.00 41.44 71 ASN A C 1
ATOM 520 O O . ASN A 1 71 ? 10.112 9.379 -1.320 1.00 41.44 71 ASN A O 1
ATOM 524 N N . THR A 1 72 ? 11.502 7.952 -0.271 1.00 41.38 72 THR A N 1
ATOM 525 C CA . THR A 1 72 ? 11.122 8.051 1.149 1.00 41.38 72 THR A CA 1
ATOM 526 C C . THR A 1 72 ? 10.072 9.125 1.489 1.00 41.38 72 THR A C 1
ATOM 528 O O . THR A 1 72 ? 10.405 10.301 1.630 1.00 41.38 72 THR A O 1
ATOM 531 N N . LEU A 1 73 ? 8.822 8.709 1.729 1.00 35.72 73 LEU A N 1
ATOM 532 C CA . LEU A 1 73 ? 7.804 9.521 2.408 1.00 35.72 73 LEU A CA 1
ATOM 533 C C . LEU A 1 73 ? 8.343 9.972 3.774 1.00 35.72 73 LEU A C 1
ATOM 535 O O . LEU A 1 73 ? 8.362 9.213 4.747 1.00 35.72 73 LEU A O 1
ATOM 539 N N . HIS A 1 74 ? 8.819 11.212 3.849 1.00 39.00 74 HIS A N 1
ATOM 540 C CA . HIS A 1 74 ? 9.224 11.832 5.101 1.00 39.00 74 HIS A CA 1
ATOM 541 C C . HIS A 1 74 ? 7.948 12.277 5.829 1.00 39.00 74 HIS A C 1
ATOM 543 O O . HIS A 1 74 ? 7.365 13.319 5.530 1.00 39.00 74 HIS A O 1
ATOM 549 N N . TRP A 1 75 ? 7.470 11.443 6.757 1.00 37.94 75 TRP A N 1
ATOM 550 C CA . TRP A 1 75 ? 6.321 11.736 7.611 1.00 37.94 75 TRP A CA 1
ATOM 551 C C . TRP A 1 75 ? 6.635 12.916 8.538 1.00 37.94 75 TRP A C 1
ATOM 553 O O . TRP A 1 75 ? 7.097 12.729 9.665 1.00 37.94 75 TRP A O 1
ATOM 563 N N . HIS A 1 76 ? 6.342 14.144 8.115 1.00 45.06 76 HIS A N 1
ATOM 564 C CA . HIS A 1 76 ? 6.164 15.219 9.083 1.00 45.06 76 HIS A CA 1
ATOM 565 C C . HIS A 1 76 ? 4.816 15.017 9.774 1.00 45.06 76 HIS A C 1
ATOM 567 O O . HIS A 1 76 ? 3.763 15.413 9.281 1.00 45.06 76 HIS A O 1
ATOM 573 N N . ARG A 1 77 ? 4.860 14.385 10.952 1.00 54.66 77 ARG A N 1
ATOM 574 C CA . ARG A 1 77 ? 3.807 14.532 11.958 1.00 54.66 77 ARG A CA 1
ATOM 575 C C . ARG A 1 77 ? 3.644 16.031 12.222 1.00 54.66 77 ARG A C 1
ATOM 577 O O . ARG A 1 77 ? 4.547 16.630 12.801 1.00 54.66 77 ARG A O 1
ATOM 584 N N . LEU A 1 78 ? 2.505 16.616 11.866 1.00 33.88 78 LEU A N 1
ATOM 585 C CA . LEU A 1 78 ? 1.974 17.722 12.654 1.00 33.88 78 LEU A CA 1
ATOM 586 C C . LEU A 1 78 ? 0.937 17.141 13.609 1.00 33.88 78 LEU A C 1
ATOM 588 O O . LEU A 1 78 ? -0.116 16.657 13.203 1.00 33.88 78 LEU A O 1
ATOM 592 N N . GLN A 1 79 ? 1.296 17.144 14.889 1.00 39.88 79 GLN A N 1
ATOM 593 C CA . GLN A 1 79 ? 0.318 17.249 15.957 1.00 39.88 79 GLN A CA 1
ATOM 594 C C . GLN A 1 79 ? 0.202 18.727 16.335 1.00 39.88 79 GLN A C 1
ATOM 596 O O . GLN A 1 79 ? 1.236 19.384 16.456 1.00 39.88 79 GLN A O 1
ATOM 601 N N . ALA A 1 80 ? -1.049 19.132 16.582 1.00 42.38 80 ALA A N 1
ATOM 602 C CA . ALA A 1 80 ? -1.552 20.433 17.038 1.00 42.38 80 ALA A CA 1
ATOM 603 C C . ALA A 1 80 ? -1.497 21.587 16.025 1.00 42.38 80 ALA A C 1
ATOM 605 O O . ALA A 1 80 ? -0.391 22.008 15.627 1.00 42.38 80 ALA A O 1
#

Sequence (80 aa):
DVDQDGVVDSNDALLKDITVTITGTDKFGQAINQSVTTNANGEFSFTGLIESNADGYTITQTPSATYQTGNTLHWHRLQA

Mean predicted aligned error: 10.8 Å

Foldseek 3Di:
DLQPPPDDDPPDQQQFQKKKWKWAAACVGDTDTDIDTQHNNNDDDDPPDHHGHPVGIDMDIDRDPNRDDRDDPPDPDDDD

pLDDT: mean 73.6, std 19.71, range [33.88, 96.31]

Solvent-accessible surface area (backbone atoms only — not comparable to full-atom values): 5078 Å² total; per-residue (Å²): 69,48,44,70,78,85,58,87,52,98,81,34,48,53,50,42,72,26,46,36,34,41,36,40,35,27,67,86,69,50,78,46,78,50,74,48,59,19,36,83,78,35,51,76,83,90,78,90,74,69,63,48,32,99,87,37,70,49,76,46,72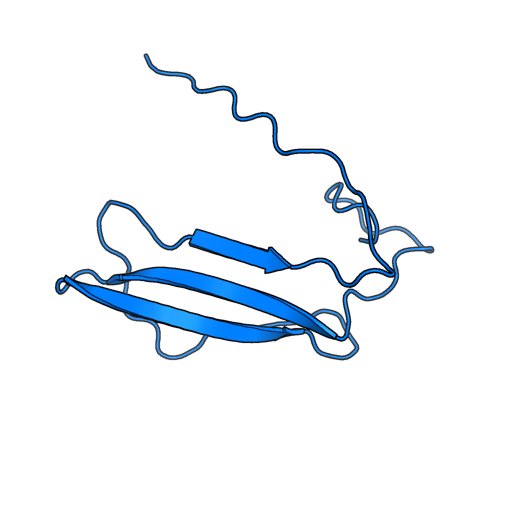,50,70,45,92,88,47,72,77,42,81,77,86,78,80,76,82,81,78,135

InterPro domains:
  IPR013783 Immunoglobulin-like fold [G3DSA:2.60.40.10] (1-75)
  IPR033764 SD-repeat containing protein, B domain [PF17210] (1-68)

Nearest PDB structures (foldseek):
  6xi3-assembly1_AAA  TM=5.555E-01  e=2.843E-01  Marinobacter nauticus ATCC 49840
  6eub-assembly1_A  TM=5.561E-01  e=1.501E+00  Homo sapiens
  5v6c-assembly1_A  TM=4.467E-01  e=1.706E+00  Vibrio cholerae O1 biovar El Tor str. N16961
  2qjb-assembly1_C  TM=5.939E-01  e=9.604E+00  Homo sapiens